Protein AF-A0A9P5VG27-F1 (afdb_monomer)

Organism: NCBI:txid64525

Mean predicted aligned error: 3.91 Å

Radius of gyration: 13.31 Å; Cα contacts (8 Å, |Δi|>4): 199; chains: 1; bounding box: 38×33×30 Å

pLDDT: mean 91.69, std 7.63, range [44.81, 97.44]

Secondary structure (DSSP, 8-state):
----EEEEEEEETT--GGG-EEEEEETTSBHHHHHHHHHHHTTTTTTTS-GGG-EEEEEEEE--TTTTTSPPPGGG-TT-EEPPTTSBHHHHS-SPPPTTEEEEEEEPPP-

Nearest PDB structures (foldseek):
  7y39-assembly2_B  TM=6.783E-01  e=1.855E-02  Homo sapiens
  8a9i-assembly1_A  TM=5.692E-01  e=9.635E-02  Mus musculus
  7bi4-assembly1_A  TM=5.502E-01  e=9.635E-02  Mus musculus
  7bi6-assembly1_A  TM=5.425E-01  e=9.635E-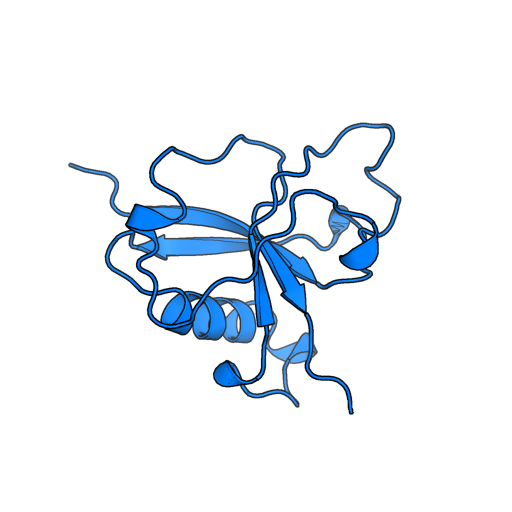02  Mus musculus
  7z74-assembly1_A  TM=5.187E-01  e=1.885E-01  Mus musculus

InterPro domains:
  IPR045379 Crinkler effector protein, N-terminal [PF20147] (7-107)

Solvent-accessible surface area (backbone atoms only — not comparable to full-atom values): 6432 Å² total; per-residue (Å²): 133,83,81,54,63,43,79,40,28,37,33,51,57,61,39,34,61,78,71,45,43,81,44,79,44,50,37,93,38,33,40,48,53,49,32,46,52,52,34,61,79,38,37,84,82,37,68,90,52,57,41,87,56,46,47,43,25,41,37,83,47,73,67,42,93,92,45,49,84,41,56,46,48,65,94,78,42,91,69,58,40,80,56,55,52,83,41,43,37,41,78,78,50,67,62,85,73,69,82,65,34,40,37,31,36,40,37,72,66,81,130

Sequence (111 aa):
MTDNHRTLFCLVDGETPSSAFPVEIELTKTIGDLKKLIKTEKTNSFHDVDANELTLWRVSVPIVAANKHKPFILTEIDSATELDPTDDISDIFEETPPKKTIHVIVQRPTP

Foldseek 3Di:
DPPQKAWAWEDEAQDAPVRIDTFIDGQQAFVLVVLVRVCVVPVVVCVPPDSVQKKKWFAWAADDPVRRGPGHHQVVGPRTDTGDRGDGSCVQPVDHHDPRTHGMYIYGHDD

Structure (mmCIF, N/CA/C/O backbone):
data_AF-A0A9P5VG27-F1
#
_entry.id   AF-A0A9P5VG27-F1
#
loop_
_atom_site.group_PDB
_atom_site.id
_atom_site.type_symbol
_atom_site.label_atom_id
_atom_site.label_alt_id
_atom_site.label_comp_id
_atom_site.label_asym_id
_atom_site.label_entity_id
_atom_site.label_seq_id
_atom_site.pdbx_PDB_ins_code
_atom_site.Cartn_x
_atom_site.Cartn_y
_atom_site.Cartn_z
_atom_site.occupancy
_atom_site.B_iso_or_equiv
_atom_site.auth_seq_id
_atom_site.auth_comp_id
_atom_site.auth_asym_id
_atom_site.auth_atom_id
_atom_site.pdbx_PDB_model_num
ATOM 1 N N . MET A 1 1 ? -23.149 10.168 11.970 1.00 44.81 1 MET A N 1
ATOM 2 C CA . MET A 1 1 ? -22.743 9.329 10.829 1.00 44.81 1 MET A CA 1
ATOM 3 C C . MET A 1 1 ? -21.243 9.199 10.938 1.00 44.81 1 MET A C 1
ATOM 5 O O . MET A 1 1 ? -20.566 10.209 10.802 1.00 44.81 1 MET A O 1
ATOM 9 N N . THR A 1 2 ? -20.745 8.045 11.368 1.00 55.94 2 THR A N 1
ATOM 10 C CA . THR A 1 2 ? -19.304 7.796 11.372 1.00 55.94 2 THR A CA 1
ATOM 11 C C . THR A 1 2 ? -18.892 7.575 9.927 1.00 55.94 2 THR A C 1
ATOM 13 O O . THR A 1 2 ? -19.476 6.747 9.230 1.00 55.94 2 THR A O 1
ATOM 16 N N . ASP A 1 3 ? -17.967 8.399 9.453 1.00 68.56 3 ASP A N 1
ATOM 17 C CA . ASP A 1 3 ? -17.306 8.170 8.179 1.00 68.56 3 ASP A CA 1
ATOM 18 C C . ASP A 1 3 ? -16.436 6.920 8.342 1.00 68.56 3 ASP A C 1
ATOM 20 O O . ASP A 1 3 ? -15.387 6.954 8.984 1.00 68.56 3 ASP A O 1
ATOM 24 N N . ASN A 1 4 ? -16.959 5.789 7.870 1.00 84.56 4 ASN A N 1
ATOM 25 C CA . ASN A 1 4 ? -16.311 4.484 7.973 1.00 84.56 4 ASN A CA 1
ATOM 26 C C . ASN A 1 4 ? -15.353 4.228 6.805 1.00 84.56 4 ASN A C 1
ATOM 28 O O . ASN A 1 4 ? -14.850 3.117 6.697 1.00 84.56 4 ASN A O 1
ATOM 32 N N . HIS A 1 5 ? -15.109 5.208 5.935 1.00 88.19 5 HIS A N 1
ATOM 33 C CA . HIS A 1 5 ? -14.211 5.062 4.797 1.00 88.19 5 HIS A CA 1
ATOM 34 C C . HIS A 1 5 ? -12.874 5.763 5.057 1.00 88.19 5 HIS A C 1
ATOM 36 O O . HIS A 1 5 ? -12.751 6.718 5.829 1.00 88.19 5 HIS A O 1
ATOM 42 N N . ARG A 1 6 ? -11.829 5.256 4.412 1.00 90.69 6 ARG A N 1
ATOM 43 C CA . ARG A 1 6 ? -10.495 5.843 4.367 1.00 90.69 6 ARG A CA 1
ATOM 44 C C . ARG A 1 6 ? -10.057 5.941 2.923 1.00 90.69 6 ARG A C 1
ATOM 46 O O . ARG A 1 6 ? -10.126 4.970 2.178 1.00 90.69 6 ARG A O 1
ATOM 53 N N . THR A 1 7 ? -9.555 7.113 2.554 1.00 93.50 7 THR A N 1
ATOM 54 C CA . THR A 1 7 ? -8.827 7.296 1.303 1.00 93.50 7 THR A CA 1
ATOM 55 C C . THR A 1 7 ? -7.343 7.106 1.573 1.00 93.50 7 THR A C 1
ATOM 57 O O . THR A 1 7 ? -6.734 7.900 2.294 1.00 93.50 7 THR A O 1
ATOM 60 N N . LEU A 1 8 ? -6.765 6.069 0.983 1.00 95.12 8 LEU A N 1
ATOM 61 C CA . LEU A 1 8 ? -5.337 5.785 1.022 1.00 95.12 8 LEU A CA 1
ATOM 62 C C . LEU A 1 8 ? -4.729 6.137 -0.330 1.00 95.12 8 LEU A C 1
ATOM 64 O O . LEU A 1 8 ? -5.266 5.766 -1.369 1.00 95.12 8 LEU A O 1
ATOM 68 N N . PHE A 1 9 ? -3.609 6.851 -0.336 1.00 96.06 9 PHE A N 1
ATOM 69 C CA . PHE A 1 9 ? -2.853 7.083 -1.560 1.00 96.06 9 PHE A CA 1
ATOM 70 C C . PHE A 1 9 ? -1.834 5.968 -1.742 1.00 96.06 9 PHE A C 1
ATOM 72 O O . PHE A 1 9 ? -0.908 5.808 -0.938 1.00 96.06 9 PHE A O 1
ATOM 79 N N . CYS A 1 10 ? -2.022 5.217 -2.819 1.00 96.56 10 CYS A N 1
ATOM 80 C CA . CYS A 1 10 ? -1.177 4.110 -3.219 1.00 96.56 10 CYS A CA 1
ATOM 81 C C . CYS A 1 10 ? -0.227 4.552 -4.335 1.00 96.56 10 CYS A C 1
ATOM 83 O O . CYS A 1 10 ? -0.571 5.389 -5.174 1.00 96.56 10 CYS A O 1
ATOM 85 N N . LEU A 1 11 ? 0.967 3.972 -4.363 1.00 96.69 11 LEU A N 1
ATOM 86 C CA . LEU A 1 11 ? 1.959 4.181 -5.413 1.00 96.69 11 LEU A CA 1
ATOM 87 C C . LEU A 1 11 ? 2.669 2.857 -5.696 1.00 96.69 11 LEU A C 1
ATOM 89 O O . LEU A 1 11 ? 2.940 2.099 -4.770 1.00 96.69 11 LEU A O 1
ATOM 93 N N . VAL A 1 12 ? 2.954 2.560 -6.961 1.00 95.69 12 VAL A N 1
ATOM 94 C CA . VAL A 1 12 ? 3.724 1.359 -7.309 1.00 95.69 12 VAL A CA 1
ATOM 95 C C . VAL A 1 12 ? 5.202 1.618 -7.033 1.00 95.69 12 VAL A C 1
ATOM 97 O O . VAL A 1 12 ? 5.702 2.705 -7.319 1.00 95.69 12 VAL A O 1
ATOM 100 N N . ASP A 1 13 ? 5.892 0.632 -6.465 1.00 95.62 13 ASP A N 1
ATOM 101 C CA . ASP A 1 13 ? 7.334 0.712 -6.226 1.00 95.62 13 ASP A CA 1
ATOM 102 C C . ASP A 1 13 ? 8.088 1.094 -7.515 1.00 95.62 13 ASP A C 1
ATOM 104 O O . ASP A 1 13 ? 7.822 0.550 -8.591 1.00 95.62 13 ASP A O 1
ATOM 108 N N . GLY A 1 14 ? 8.990 2.072 -7.426 1.00 93.62 14 GLY A N 1
ATOM 109 C CA . GLY A 1 14 ? 9.715 2.614 -8.577 1.00 93.62 14 GLY A CA 1
ATOM 110 C C . GLY A 1 14 ? 9.013 3.741 -9.335 1.00 93.62 14 GLY A C 1
ATOM 111 O O . GLY A 1 14 ? 9.647 4.384 -10.175 1.00 93.62 14 GLY A O 1
ATOM 112 N N . GLU A 1 15 ? 7.742 4.039 -9.053 1.00 95.12 15 GLU A N 1
ATOM 113 C CA . GLU A 1 15 ? 7.032 5.147 -9.696 1.00 95.12 15 GLU A CA 1
ATOM 114 C C . GLU A 1 15 ? 7.260 6.493 -8.989 1.00 95.12 15 GLU A C 1
ATOM 116 O O . GLU A 1 15 ? 7.630 6.583 -7.816 1.00 95.12 15 GLU A O 1
ATOM 121 N N . THR A 1 16 ? 7.026 7.585 -9.717 1.00 95.12 16 THR A N 1
ATOM 122 C CA . THR A 1 16 ? 7.046 8.944 -9.166 1.00 95.12 16 THR A CA 1
ATOM 123 C C . THR A 1 16 ? 5.714 9.290 -8.490 1.00 95.12 16 THR A C 1
ATOM 125 O O . THR A 1 16 ? 4.665 8.787 -8.897 1.00 95.12 16 THR A O 1
ATOM 128 N N . PRO A 1 17 ? 5.689 10.247 -7.542 1.00 93.75 17 PRO A N 1
ATOM 129 C CA . PRO A 1 17 ? 4.463 10.686 -6.869 1.00 93.75 17 PRO A CA 1
ATOM 130 C C . PRO A 1 17 ? 3.310 11.118 -7.781 1.00 93.75 17 PRO A C 1
ATOM 132 O O . PRO A 1 17 ? 2.163 11.126 -7.350 1.00 93.75 17 PRO A O 1
ATOM 135 N N . SER A 1 18 ? 3.585 11.498 -9.033 1.00 93.06 18 SER A N 1
ATOM 136 C CA . SER A 1 18 ? 2.547 11.840 -10.012 1.00 93.06 18 SER A CA 1
ATOM 137 C C . SER A 1 18 ? 1.698 10.646 -10.452 1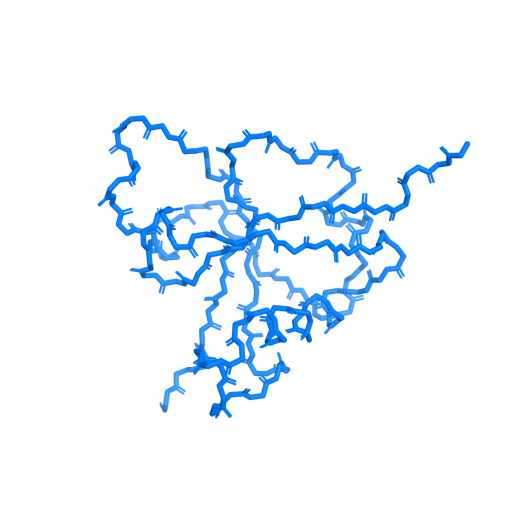.00 93.06 18 SER A C 1
ATOM 139 O O . SER A 1 18 ? 0.594 10.856 -10.942 1.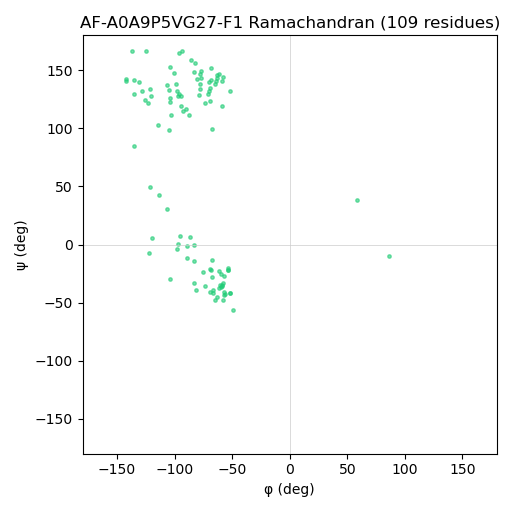00 93.06 18 SER A O 1
ATOM 141 N N . SER A 1 19 ? 2.202 9.419 -10.296 1.00 94.25 19 SER A N 1
ATOM 142 C CA . SER A 1 19 ? 1.483 8.180 -10.618 1.00 94.25 19 SER A CA 1
ATOM 143 C C . SER A 1 19 ? 0.669 7.632 -9.446 1.00 94.25 19 SER A C 1
ATOM 145 O O . SER A 1 19 ? 0.001 6.601 -9.600 1.00 94.25 19 SER A O 1
ATOM 147 N N . ALA A 1 20 ? 0.728 8.306 -8.291 1.00 95.50 20 ALA A N 1
ATOM 148 C CA . ALA A 1 20 ? -0.034 7.939 -7.112 1.00 95.50 20 ALA A CA 1
ATOM 149 C C . ALA A 1 20 ? -1.536 8.045 -7.383 1.00 95.50 20 ALA A C 1
ATOM 151 O O . ALA A 1 20 ? -2.000 8.949 -8.080 1.00 95.50 20 ALA A O 1
ATOM 152 N N . PHE A 1 21 ? -2.295 7.127 -6.802 1.00 95.44 21 PHE A N 1
ATOM 153 C CA . PHE A 1 21 ? -3.729 7.011 -7.019 1.00 95.44 21 PHE A CA 1
ATOM 154 C C . PHE A 1 21 ? -4.446 6.802 -5.683 1.00 95.44 21 PHE A C 1
ATOM 156 O O . PHE A 1 21 ? -3.908 6.129 -4.798 1.00 95.44 21 PHE A O 1
ATOM 163 N N . PRO A 1 22 ? -5.622 7.417 -5.495 1.00 95.50 22 PRO A N 1
ATOM 164 C CA . PRO A 1 22 ? -6.417 7.197 -4.302 1.00 95.50 22 PRO A CA 1
ATOM 165 C C . PRO A 1 22 ? -7.137 5.848 -4.386 1.00 95.50 22 PRO A C 1
ATOM 167 O O . PRO A 1 22 ? -7.630 5.466 -5.443 1.00 95.50 22 PRO A O 1
ATOM 170 N N . VAL A 1 23 ? -7.249 5.170 -3.252 1.00 95.44 23 VAL A N 1
ATOM 171 C CA . VAL A 1 23 ? -8.120 4.014 -3.052 1.00 95.44 23 VAL A CA 1
ATOM 172 C C . VAL A 1 23 ? -8.996 4.302 -1.845 1.00 95.44 23 VAL A C 1
ATOM 174 O O . VAL A 1 23 ? -8.492 4.628 -0.770 1.00 95.44 23 VAL A O 1
ATOM 177 N N . GLU A 1 24 ? -10.309 4.221 -2.030 1.00 94.44 24 GLU A N 1
ATOM 178 C CA . GLU A 1 24 ? -11.280 4.348 -0.948 1.00 94.44 24 GLU A CA 1
ATOM 179 C C . GLU A 1 24 ? -11.643 2.960 -0.418 1.00 94.44 24 GLU A C 1
ATOM 181 O O . GLU A 1 24 ? -11.983 2.064 -1.188 1.00 94.44 24 GLU A O 1
ATOM 186 N N . ILE A 1 25 ? -11.545 2.773 0.896 1.00 94.69 25 ILE A N 1
ATOM 187 C CA . ILE A 1 25 ? -11.799 1.492 1.552 1.00 94.69 25 ILE A CA 1
ATOM 188 C C . ILE A 1 25 ? -12.497 1.694 2.895 1.00 94.69 25 ILE A C 1
ATOM 190 O O . ILE A 1 25 ? -12.208 2.641 3.623 1.00 94.69 25 ILE A O 1
ATOM 194 N N . GLU A 1 26 ? -13.426 0.804 3.234 1.00 94.19 26 GLU A N 1
ATOM 195 C CA . GLU A 1 26 ? -14.065 0.786 4.550 1.00 94.19 26 GLU A CA 1
ATOM 196 C C . GLU A 1 26 ? -13.079 0.330 5.644 1.00 94.19 26 GLU A C 1
ATOM 198 O O . GLU A 1 26 ? -12.331 -0.627 5.466 1.00 94.19 26 GLU A O 1
ATOM 203 N N . LEU A 1 27 ? -13.126 0.969 6.814 1.00 91.69 27 LEU A N 1
ATOM 204 C CA . LEU A 1 27 ? -12.304 0.653 7.989 1.00 91.69 27 LEU A CA 1
ATOM 205 C C . LEU A 1 27 ? -12.498 -0.779 8.507 1.00 91.69 27 LEU A C 1
ATOM 207 O O . LEU A 1 27 ? -11.606 -1.316 9.145 1.00 91.69 27 LEU A O 1
ATOM 211 N N . THR A 1 28 ? -13.656 -1.384 8.239 1.00 92.38 28 T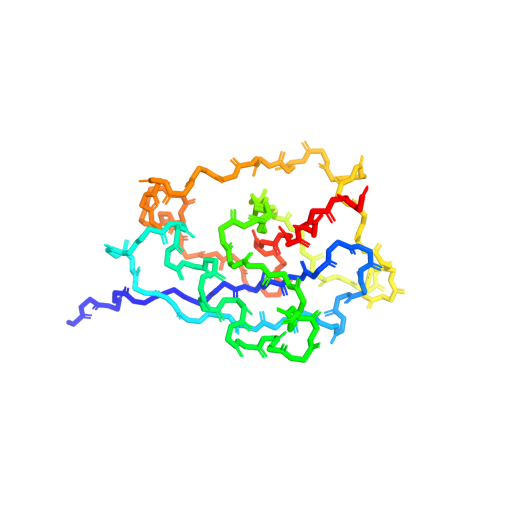HR A N 1
ATOM 212 C CA . THR A 1 28 ? -14.013 -2.758 8.632 1.00 92.38 28 THR A CA 1
ATOM 213 C C . THR A 1 28 ? -13.482 -3.824 7.670 1.00 92.38 28 THR A C 1
ATOM 215 O O . THR A 1 28 ? -13.792 -5.004 7.830 1.00 92.38 28 THR A O 1
ATOM 218 N N . LYS A 1 29 ? -12.776 -3.415 6.611 1.00 95.81 29 LYS A N 1
ATOM 219 C CA . LYS A 1 29 ? -12.196 -4.314 5.610 1.00 95.81 29 LYS A CA 1
ATOM 220 C C . LYS A 1 29 ? -10.762 -4.649 5.967 1.00 95.81 29 LYS A C 1
ATOM 222 O O . LYS A 1 29 ? -10.125 -3.969 6.764 1.00 95.81 29 LYS A O 1
ATOM 227 N N . THR A 1 30 ? -10.259 -5.667 5.288 1.00 96.75 30 THR A N 1
ATOM 228 C CA . THR A 1 30 ? -8.897 -6.165 5.468 1.00 96.75 30 THR A CA 1
ATOM 229 C C . THR A 1 30 ? -7.934 -5.579 4.438 1.0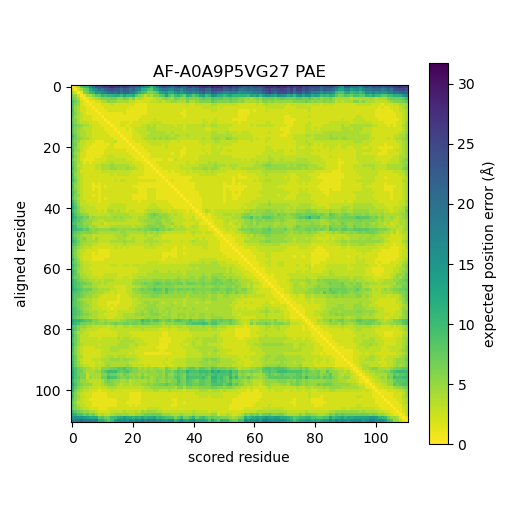0 96.75 30 THR A C 1
ATOM 231 O O . THR A 1 30 ? -8.335 -5.094 3.371 1.00 96.75 30 THR A O 1
ATOM 234 N N . ILE A 1 31 ? -6.634 -5.714 4.691 1.00 96.69 31 ILE A N 1
ATOM 235 C CA . ILE A 1 31 ? -5.587 -5.479 3.686 1.00 96.69 31 ILE A CA 1
ATOM 236 C C . ILE A 1 31 ? -5.774 -6.384 2.457 1.00 96.69 31 ILE A C 1
ATOM 238 O O . ILE A 1 31 ? -5.499 -5.969 1.329 1.00 96.69 31 ILE A O 1
ATOM 242 N N . GLY A 1 32 ? -6.288 -7.605 2.624 1.00 96.38 32 GLY A N 1
ATOM 243 C CA . GLY A 1 32 ? -6.630 -8.484 1.505 1.00 96.38 32 GLY A CA 1
ATOM 244 C C . GLY A 1 32 ? -7.680 -7.882 0.563 1.00 96.38 32 GLY A C 1
ATOM 245 O O . GLY A 1 32 ? -7.584 -8.040 -0.657 1.00 96.38 32 GLY A O 1
ATOM 246 N N . ASP A 1 33 ? -8.653 -7.144 1.096 1.00 97.12 33 ASP A N 1
ATOM 247 C CA . ASP A 1 33 ? -9.621 -6.406 0.281 1.00 97.12 33 ASP A CA 1
ATOM 248 C C . ASP A 1 33 ? -8.995 -5.162 -0.360 1.00 97.12 33 ASP A C 1
ATOM 250 O O . ASP A 1 33 ? -9.262 -4.882 -1.532 1.00 97.12 33 ASP A O 1
ATOM 254 N N . LEU A 1 34 ? -8.079 -4.482 0.340 1.00 96.88 34 LEU A N 1
ATOM 255 C CA . LEU A 1 34 ? -7.289 -3.386 -0.230 1.00 96.88 34 LEU A CA 1
ATOM 256 C C . LEU A 1 34 ? -6.497 -3.834 -1.465 1.00 96.88 34 LEU A C 1
ATOM 258 O O . LEU A 1 34 ? -6.514 -3.146 -2.487 1.00 96.88 34 LEU A O 1
ATOM 262 N N . LYS A 1 35 ? -5.869 -5.017 -1.423 1.00 96.25 35 LYS A N 1
ATOM 263 C CA . LYS A 1 35 ? -5.160 -5.595 -2.579 1.00 96.25 35 LYS A CA 1
ATOM 264 C C . LYS A 1 35 ? -6.068 -5.731 -3.809 1.00 96.25 35 LYS A C 1
ATOM 266 O O . LYS A 1 35 ? -5.660 -5.399 -4.923 1.00 96.25 35 LYS A O 1
ATOM 271 N N . LYS A 1 36 ? -7.316 -6.180 -3.622 1.00 96.38 36 LYS A N 1
ATOM 272 C CA . LYS A 1 36 ? -8.299 -6.323 -4.715 1.00 96.38 36 LYS A CA 1
ATOM 273 C C . LYS A 1 36 ? -8.705 -4.970 -5.297 1.00 96.38 36 LYS A C 1
ATOM 275 O O . LYS A 1 36 ? -8.805 -4.839 -6.518 1.00 96.38 36 LYS A O 1
ATOM 280 N N . LEU A 1 37 ? -8.920 -3.971 -4.440 1.00 96.44 37 LEU A N 1
ATOM 281 C CA . LEU A 1 37 ? -9.252 -2.613 -4.875 1.00 96.44 37 LEU A CA 1
ATOM 282 C C . LEU A 1 37 ? -8.106 -1.990 -5.677 1.00 96.44 37 LEU A C 1
ATOM 284 O O . LEU A 1 37 ? -8.338 -1.493 -6.773 1.00 96.44 37 LEU A O 1
ATOM 288 N N . ILE A 1 38 ? -6.862 -2.117 -5.209 1.00 95.62 38 ILE A N 1
ATOM 289 C CA . ILE A 1 38 ? -5.674 -1.642 -5.936 1.00 95.62 38 ILE A CA 1
ATOM 290 C C . ILE A 1 38 ? -5.572 -2.298 -7.321 1.00 95.62 38 ILE A C 1
ATOM 292 O O . ILE A 1 38 ? -5.381 -1.592 -8.315 1.00 95.62 38 ILE A O 1
ATOM 296 N N . LYS A 1 39 ? -5.732 -3.628 -7.414 1.00 93.94 39 LYS A N 1
ATOM 297 C CA . LYS A 1 39 ? -5.742 -4.326 -8.712 1.00 93.94 39 LYS A CA 1
ATOM 298 C C . LYS A 1 39 ? -6.831 -3.771 -9.631 1.00 93.94 39 LYS A C 1
ATOM 300 O O . LYS A 1 39 ? -6.573 -3.575 -10.811 1.00 93.94 39 LYS A O 1
ATOM 305 N N . THR A 1 40 ? -8.016 -3.488 -9.093 1.00 93.69 40 THR A N 1
ATOM 306 C CA . THR A 1 40 ? -9.144 -2.942 -9.862 1.00 93.69 40 THR A CA 1
ATOM 307 C C . THR A 1 40 ? -8.835 -1.538 -10.393 1.00 93.69 40 THR A C 1
ATOM 309 O O . THR A 1 40 ? -8.963 -1.298 -11.594 1.00 93.69 40 THR A O 1
ATOM 312 N N . GLU A 1 41 ? -8.329 -0.641 -9.546 1.00 93.81 41 GLU A N 1
ATOM 313 C CA . GLU A 1 41 ? -7.962 0.732 -9.930 1.00 93.81 41 GLU A CA 1
ATOM 314 C C . GLU A 1 41 ? -6.856 0.777 -10.996 1.00 93.81 41 GLU A C 1
ATOM 316 O O . GLU A 1 41 ? -6.875 1.592 -11.919 1.00 93.81 41 GLU A O 1
ATOM 321 N N . LYS A 1 42 ? -5.889 -0.141 -10.913 1.00 91.56 42 LYS A N 1
ATOM 322 C CA . LYS A 1 42 ? -4.746 -0.241 -11.831 1.00 91.56 42 LYS A CA 1
ATOM 323 C C . LYS A 1 42 ? -4.802 -1.527 -12.663 1.00 91.56 42 LYS A C 1
ATOM 325 O O . LYS A 1 42 ? -3.770 -2.153 -12.903 1.00 91.56 42 LYS A O 1
ATOM 330 N N . THR A 1 43 ? -5.988 -1.889 -13.162 1.00 89.12 43 THR A N 1
ATOM 331 C CA . THR A 1 43 ? -6.221 -3.150 -13.903 1.00 89.12 43 THR A CA 1
ATOM 332 C C . THR A 1 43 ? -5.235 -3.349 -15.054 1.00 89.12 43 THR A C 1
ATOM 334 O O . THR A 1 43 ? -4.712 -4.441 -15.222 1.00 89.12 43 THR A O 1
ATOM 337 N N . ASN A 1 44 ? -4.918 -2.300 -15.821 1.00 89.06 44 ASN A N 1
ATOM 338 C CA . ASN A 1 44 ? -3.962 -2.407 -16.930 1.00 89.06 44 ASN A CA 1
ATOM 339 C C . ASN A 1 44 ? -2.534 -2.692 -16.447 1.00 89.06 44 ASN A C 1
ATOM 341 O O . ASN A 1 44 ? -1.806 -3.462 -17.070 1.00 89.06 44 ASN A O 1
ATOM 345 N N . SER A 1 45 ? -2.128 -2.068 -15.340 1.00 86.50 45 SER A N 1
ATOM 346 C CA . SER A 1 45 ? -0.809 -2.292 -14.758 1.00 86.50 45 SER A CA 1
ATOM 347 C C . SER A 1 45 ? -0.721 -3.692 -14.164 1.00 86.50 45 SER A C 1
ATOM 349 O O . SER A 1 45 ? 0.289 -4.342 -14.366 1.00 86.50 45 SER A O 1
ATOM 351 N N . PHE A 1 46 ? -1.764 -4.180 -13.493 1.00 89.69 46 PHE A N 1
ATOM 352 C CA . PHE A 1 46 ? -1.773 -5.465 -12.784 1.00 89.69 46 PHE A CA 1
ATOM 353 C C . PHE A 1 46 ? -2.595 -6.551 -13.499 1.00 89.69 46 PHE A C 1
ATOM 355 O O . PHE A 1 46 ? -3.196 -7.405 -12.849 1.00 8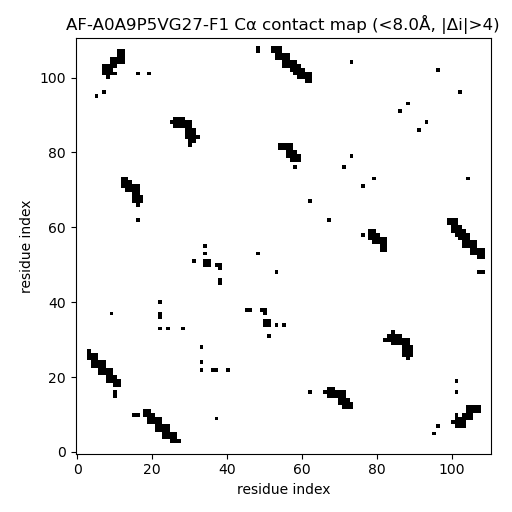9.69 46 PHE A O 1
ATOM 362 N N . HIS A 1 47 ? -2.669 -6.513 -14.832 1.00 89.25 47 HIS A N 1
ATOM 363 C CA . HIS A 1 47 ? -3.482 -7.459 -15.610 1.00 89.25 47 HIS A CA 1
ATOM 364 C C . HIS A 1 47 ? -2.934 -8.893 -15.550 1.00 89.25 47 HIS A C 1
ATOM 366 O O . HIS A 1 47 ? -3.689 -9.853 -15.674 1.00 89.25 47 HIS A O 1
ATOM 372 N N . ASP A 1 48 ? -1.624 -9.011 -15.363 1.00 91.62 48 ASP A N 1
ATOM 373 C CA . ASP A 1 48 ? -0.821 -10.230 -15.342 1.00 91.62 48 ASP A CA 1
ATOM 374 C C . ASP A 1 48 ? -0.534 -10.755 -13.927 1.00 91.62 48 ASP A C 1
ATOM 376 O O . ASP A 1 48 ? 0.070 -11.810 -13.789 1.00 91.62 48 ASP A O 1
ATOM 380 N N . VAL A 1 49 ? -0.954 -10.027 -12.888 1.00 91.19 49 VAL A N 1
ATOM 381 C CA . VAL A 1 49 ? -0.643 -10.327 -11.484 1.00 91.19 49 VAL A CA 1
ATOM 382 C C . VAL A 1 49 ? -1.931 -10.529 -10.704 1.00 91.19 49 VAL A C 1
ATOM 384 O O . VAL A 1 49 ? -2.869 -9.728 -10.811 1.00 91.19 49 VAL A O 1
ATOM 387 N N . ASP A 1 50 ? -2.004 -11.575 -9.887 1.00 92.25 50 ASP A N 1
ATOM 388 C CA . ASP A 1 50 ? -3.151 -11.755 -9.005 1.00 92.25 50 ASP A CA 1
ATOM 389 C C . ASP A 1 50 ? -3.087 -10.849 -7.775 1.00 92.25 50 ASP A C 1
ATOM 391 O O . ASP A 1 50 ? -2.027 -10.502 -7.265 1.00 92.25 50 ASP A O 1
ATOM 395 N N . ALA A 1 51 ? -4.254 -10.409 -7.290 1.00 92.56 51 ALA A N 1
ATOM 396 C CA . ALA A 1 51 ? -4.308 -9.427 -6.205 1.00 92.56 51 ALA A CA 1
ATOM 397 C C . ALA A 1 51 ? -3.599 -9.935 -4.938 1.00 92.56 51 ALA A C 1
ATOM 399 O O . ALA A 1 51 ? -2.964 -9.157 -4.238 1.00 92.56 51 ALA A O 1
ATOM 400 N N . ASN A 1 52 ? -3.676 -11.235 -4.652 1.00 91.81 52 ASN A N 1
ATOM 401 C CA . ASN A 1 52 ? -2.997 -11.865 -3.520 1.00 91.81 52 ASN A CA 1
ATOM 402 C C . ASN A 1 52 ? -1.469 -11.919 -3.670 1.00 91.81 52 ASN A C 1
ATOM 404 O O . ASN A 1 52 ? -0.793 -12.033 -2.652 1.00 91.81 52 ASN A O 1
ATOM 408 N N . GLU A 1 53 ? -0.941 -11.816 -4.890 1.00 93.81 53 GLU A N 1
ATOM 409 C CA . GLU A 1 53 ? 0.501 -11.808 -5.169 1.00 93.81 53 GLU A CA 1
ATOM 410 C C . GLU A 1 53 ? 1.130 -10.420 -4.990 1.00 93.81 53 GLU A C 1
ATOM 412 O O . GLU A 1 53 ? 2.350 -10.299 -4.916 1.00 93.81 53 GLU A O 1
ATOM 417 N N . LEU A 1 54 ? 0.316 -9.363 -4.904 1.00 95.00 54 LEU A N 1
ATOM 418 C CA . LEU A 1 54 ? 0.801 -8.025 -4.576 1.00 95.00 54 LEU A CA 1
ATOM 419 C C . LEU A 1 54 ? 1.240 -7.977 -3.113 1.00 95.00 54 LEU A C 1
ATOM 421 O O . LEU A 1 54 ? 0.467 -8.341 -2.223 1.00 95.00 54 LEU A O 1
ATOM 425 N N . THR A 1 55 ? 2.424 -7.435 -2.845 1.00 95.94 55 THR A N 1
ATOM 426 C CA . THR A 1 55 ? 2.861 -7.111 -1.481 1.00 95.94 55 THR A CA 1
ATOM 427 C C . THR A 1 55 ? 2.597 -5.635 -1.219 1.00 95.94 55 THR A C 1
ATOM 429 O O . THR A 1 55 ? 2.961 -4.772 -2.022 1.00 95.94 55 THR A O 1
ATOM 432 N N . LEU A 1 56 ? 1.914 -5.334 -0.114 1.00 97.38 56 LEU A N 1
ATOM 433 C CA . LEU A 1 56 ? 1.590 -3.964 0.274 1.00 97.38 56 LEU A CA 1
ATOM 434 C C . LEU A 1 56 ? 2.468 -3.546 1.442 1.00 97.38 56 LEU A C 1
ATOM 436 O O . LEU A 1 56 ? 2.645 -4.299 2.395 1.00 97.38 56 LEU A O 1
ATOM 440 N N . TRP A 1 57 ? 2.965 -2.320 1.371 1.00 97.44 57 TRP A N 1
ATOM 441 C CA . TRP A 1 57 ? 3.833 -1.741 2.381 1.00 97.44 57 TRP A CA 1
ATOM 442 C C . TRP A 1 57 ? 3.215 -0.452 2.891 1.00 97.44 57 TRP A C 1
ATOM 444 O O . TRP A 1 57 ? 2.978 0.474 2.112 1.00 97.44 57 TRP A O 1
ATOM 454 N N . ARG A 1 58 ? 2.969 -0.364 4.196 1.00 96.06 58 ARG A N 1
ATOM 455 C CA . ARG A 1 58 ? 2.599 0.889 4.848 1.00 96.06 58 ARG A CA 1
ATOM 456 C C . ARG A 1 58 ? 3.808 1.798 4.884 1.00 96.06 58 ARG A C 1
ATOM 458 O O . ARG A 1 58 ? 4.868 1.417 5.373 1.00 96.06 58 ARG A O 1
ATOM 465 N N . VAL A 1 59 ? 3.609 3.025 4.428 1.00 94.94 59 VAL A N 1
ATOM 466 C CA . VAL A 1 59 ? 4.609 4.086 4.473 1.00 94.94 59 VAL A CA 1
ATOM 467 C C . VAL A 1 59 ? 3.959 5.397 4.907 1.00 94.94 59 VAL A C 1
ATOM 469 O O . VAL A 1 59 ? 2.737 5.547 4.914 1.00 94.94 59 VAL A O 1
ATOM 472 N N . SER A 1 60 ? 4.784 6.376 5.260 1.00 93.31 60 SER A N 1
ATOM 473 C CA . SER A 1 60 ? 4.338 7.753 5.470 1.00 93.31 60 SER A CA 1
ATOM 474 C C . SER A 1 60 ? 5.329 8.687 4.794 1.00 93.31 60 SER A C 1
ATOM 476 O O . SER A 1 60 ? 6.285 9.153 5.415 1.00 93.31 60 SER A O 1
ATOM 478 N N . VAL A 1 61 ? 5.139 8.909 3.488 1.00 92.81 61 VAL A N 1
ATOM 479 C CA . VAL A 1 61 ? 6.040 9.749 2.683 1.00 92.81 61 VAL A CA 1
ATOM 480 C C . VAL A 1 61 ? 5.314 11.005 2.198 1.00 92.81 61 VAL A C 1
ATOM 482 O O . VAL A 1 61 ? 4.521 10.934 1.254 1.00 92.81 61 VAL A O 1
ATOM 485 N N . PRO A 1 62 ? 5.559 12.173 2.820 1.00 93.69 62 PRO A N 1
ATOM 486 C CA . PRO A 1 62 ? 4.988 13.439 2.379 1.00 93.69 62 PRO A CA 1
ATOM 487 C C . PRO A 1 62 ? 5.496 13.842 0.993 1.00 93.69 62 PRO A C 1
ATOM 489 O O . PRO A 1 62 ? 6.693 13.771 0.700 1.00 93.69 62 PRO A O 1
ATOM 492 N N . ILE A 1 63 ? 4.597 14.344 0.151 1.00 92.88 63 ILE A N 1
ATOM 493 C CA . ILE A 1 63 ? 4.931 14.897 -1.159 1.00 92.88 63 ILE A CA 1
ATOM 494 C C . ILE A 1 63 ? 5.274 16.376 -1.010 1.00 92.88 63 ILE A C 1
ATOM 496 O O . ILE A 1 63 ? 4.423 17.227 -0.740 1.00 92.88 63 ILE A O 1
ATOM 500 N N . VAL A 1 64 ? 6.549 16.682 -1.226 1.00 93.31 64 VAL A N 1
ATOM 501 C CA . VAL A 1 64 ? 7.134 18.019 -1.135 1.00 93.31 64 VAL A CA 1
ATOM 502 C C . VAL A 1 64 ? 7.850 18.381 -2.437 1.00 93.31 64 VAL A C 1
ATOM 504 O O . VAL A 1 64 ? 8.134 17.539 -3.290 1.00 93.31 64 VAL A O 1
ATOM 507 N N . ALA A 1 65 ? 8.193 19.659 -2.611 1.00 92.19 65 ALA A N 1
ATOM 508 C CA . ALA A 1 65 ? 8.859 20.127 -3.829 1.00 92.19 65 ALA A CA 1
ATOM 509 C C . ALA A 1 65 ? 10.184 19.394 -4.132 1.00 92.19 65 ALA A C 1
ATOM 511 O O . ALA A 1 65 ? 10.559 19.285 -5.298 1.00 92.19 65 ALA A O 1
ATOM 512 N N . ALA A 1 66 ? 10.864 18.871 -3.106 1.00 91.38 66 ALA A N 1
ATOM 513 C CA . ALA A 1 66 ? 12.136 18.163 -3.238 1.00 91.38 66 ALA A CA 1
ATOM 514 C C . ALA A 1 66 ? 12.015 16.729 -3.793 1.00 91.38 66 ALA A C 1
ATOM 516 O O . ALA A 1 66 ? 12.989 16.216 -4.349 1.00 91.38 66 ALA A O 1
ATOM 517 N N . ASN A 1 67 ? 10.852 16.079 -3.649 1.00 90.44 67 ASN A N 1
ATOM 518 C CA . ASN A 1 67 ? 10.658 14.671 -4.016 1.00 90.44 67 ASN A CA 1
ATOM 519 C C . ASN A 1 67 ? 9.534 14.435 -5.042 1.00 90.44 67 ASN A C 1
ATOM 521 O O . ASN A 1 67 ? 9.453 13.347 -5.597 1.00 90.44 67 ASN A O 1
ATOM 525 N N . LYS A 1 68 ? 8.742 15.458 -5.395 1.00 90.75 68 LYS A N 1
ATOM 526 C CA . LYS A 1 68 ? 7.621 15.370 -6.360 1.00 90.75 68 LYS A CA 1
ATOM 527 C C . LYS A 1 68 ? 7.947 14.785 -7.746 1.00 90.75 68 LYS A C 1
ATOM 529 O O . LYS A 1 68 ? 7.031 14.404 -8.465 1.00 90.75 68 LYS A O 1
ATOM 534 N N . HIS A 1 69 ? 9.218 14.768 -8.150 1.00 91.81 69 HIS A N 1
ATOM 535 C CA . HIS A 1 69 ? 9.675 14.249 -9.448 1.00 91.81 69 HIS A CA 1
ATOM 536 C C . HIS A 1 69 ? 10.655 13.078 -9.312 1.00 91.81 69 HIS A C 1
ATOM 538 O O . HIS A 1 69 ? 11.223 12.647 -10.310 1.00 91.81 69 HIS A O 1
ATOM 544 N N . LYS A 1 70 ? 10.888 12.591 -8.090 1.00 93.38 70 LYS A N 1
ATOM 545 C CA . LYS A 1 70 ? 11.783 11.462 -7.837 1.00 93.38 70 LYS A CA 1
ATOM 546 C C . LYS A 1 70 ? 10.949 10.192 -7.679 1.00 93.38 70 LYS A C 1
ATOM 548 O O . LYS A 1 70 ? 9.901 10.277 -7.041 1.00 93.38 70 LYS A O 1
ATOM 553 N N . PRO A 1 71 ? 11.369 9.058 -8.256 1.00 93.94 71 PRO A N 1
ATOM 554 C CA . PRO A 1 71 ? 10.713 7.788 -7.990 1.00 93.94 71 PRO A CA 1
ATOM 555 C C . PRO A 1 71 ? 10.872 7.427 -6.514 1.00 93.94 71 PRO A C 1
ATOM 557 O O . PRO A 1 71 ? 11.888 7.763 -5.902 1.00 93.94 71 PRO A O 1
ATOM 560 N N . PHE A 1 72 ? 9.863 6.783 -5.939 1.00 93.31 72 PHE A N 1
ATOM 561 C CA . PHE A 1 72 ? 9.962 6.220 -4.597 1.00 93.31 72 PHE A CA 1
ATOM 562 C C . PHE A 1 72 ? 10.354 4.758 -4.716 1.00 93.31 72 PHE A C 1
ATOM 564 O O . PHE A 1 72 ? 9.639 3.975 -5.335 1.00 93.31 72 PHE A O 1
ATOM 571 N N . ILE A 1 73 ? 11.505 4.424 -4.140 1.00 93.69 73 ILE A N 1
ATOM 572 C CA . ILE A 1 73 ? 12.031 3.066 -4.101 1.00 93.69 73 ILE A CA 1
ATOM 573 C C . ILE A 1 73 ? 11.800 2.531 -2.697 1.00 93.69 73 ILE A C 1
ATOM 575 O O . ILE A 1 73 ? 12.264 3.129 -1.728 1.00 93.69 73 ILE A O 1
ATOM 579 N N . LEU A 1 74 ? 11.097 1.409 -2.582 1.00 92.50 74 LEU A N 1
ATOM 580 C CA . LEU A 1 74 ? 10.752 0.789 -1.306 1.00 92.50 74 LEU A CA 1
ATOM 581 C C . LEU A 1 74 ? 11.978 0.591 -0.401 1.00 92.50 74 LEU A C 1
ATOM 583 O O . LEU A 1 74 ? 11.917 0.887 0.788 1.00 92.50 74 LEU A O 1
ATOM 587 N N . THR A 1 75 ? 13.108 0.160 -0.968 1.00 91.06 75 THR A N 1
ATOM 588 C CA . THR A 1 75 ? 14.356 -0.082 -0.222 1.00 91.06 75 THR A CA 1
ATOM 589 C C . THR A 1 75 ? 15.010 1.185 0.332 1.00 91.06 75 THR A C 1
ATOM 591 O O . THR A 1 75 ? 15.925 1.085 1.140 1.00 91.06 75 THR A O 1
ATOM 594 N N . GLU A 1 76 ? 14.587 2.369 -0.117 1.00 92.06 76 GLU A N 1
ATOM 595 C CA . GLU A 1 76 ? 15.070 3.668 0.369 1.00 92.06 76 GLU A CA 1
ATOM 596 C C . GLU A 1 76 ? 14.140 4.277 1.435 1.00 92.06 76 GLU A C 1
ATOM 598 O O . GLU A 1 76 ? 14.388 5.384 1.916 1.00 92.06 76 GLU A O 1
ATOM 603 N N . ILE A 1 77 ? 13.048 3.590 1.794 1.00 91.56 77 ILE A N 1
ATOM 604 C CA . ILE A 1 77 ? 12.063 4.065 2.767 1.00 91.56 77 ILE A CA 1
ATOM 605 C C . ILE A 1 77 ? 12.249 3.307 4.083 1.00 91.56 77 ILE A C 1
ATOM 607 O O . ILE A 1 77 ? 11.715 2.218 4.271 1.00 91.56 77 ILE A O 1
ATOM 611 N N . ASP A 1 78 ? 12.941 3.933 5.035 1.00 88.06 78 ASP A N 1
ATOM 612 C CA . ASP A 1 78 ? 13.239 3.334 6.348 1.00 88.06 78 ASP A CA 1
ATOM 613 C C . ASP A 1 78 ? 11.987 2.990 7.179 1.00 88.06 78 ASP A C 1
ATOM 615 O O . ASP A 1 78 ? 12.041 2.159 8.082 1.00 88.06 78 ASP A O 1
ATOM 619 N N . SER A 1 79 ? 10.854 3.646 6.907 1.00 87.44 79 SER A N 1
ATOM 620 C CA . SER A 1 79 ? 9.591 3.462 7.636 1.00 87.44 79 SER A CA 1
ATOM 621 C C . SER A 1 79 ? 8.629 2.468 6.981 1.00 87.44 79 SER A C 1
ATOM 623 O O . SER A 1 79 ? 7.485 2.352 7.426 1.00 87.44 79 SER A O 1
ATOM 625 N N . ALA A 1 80 ? 9.058 1.771 5.926 1.00 94.25 80 ALA A N 1
ATOM 626 C CA . ALA A 1 80 ? 8.218 0.803 5.239 1.00 94.25 80 ALA A CA 1
ATOM 627 C C . ALA A 1 80 ? 7.967 -0.431 6.115 1.00 94.25 80 ALA A C 1
ATOM 629 O O . ALA A 1 80 ? 8.897 -1.098 6.558 1.00 94.25 80 ALA A O 1
ATOM 630 N N . THR A 1 81 ? 6.693 -0.736 6.356 1.00 95.56 81 THR A N 1
ATOM 631 C CA . THR A 1 81 ? 6.261 -1.934 7.091 1.00 95.56 81 THR A CA 1
ATOM 632 C C . THR A 1 81 ? 5.362 -2.770 6.194 1.00 95.56 81 THR A C 1
ATOM 634 O O . THR A 1 81 ? 4.410 -2.236 5.625 1.00 95.56 81 THR A O 1
ATOM 637 N N . GLU A 1 82 ? 5.663 -4.056 6.040 1.00 96.44 82 GLU A N 1
ATOM 638 C CA . GLU A 1 82 ? 4.822 -4.978 5.272 1.00 96.44 82 GLU A CA 1
ATOM 639 C C . GLU A 1 82 ? 3.451 -5.137 5.942 1.00 96.44 82 GLU A C 1
ATOM 641 O O . GLU A 1 82 ? 3.356 -5.159 7.168 1.00 96.44 82 GLU A O 1
ATOM 646 N N . LEU A 1 83 ? 2.393 -5.204 5.135 1.00 96.19 83 LEU A N 1
ATOM 647 C CA . LEU A 1 83 ? 1.016 -5.348 5.600 1.00 96.19 83 LEU A CA 1
ATOM 648 C C . LEU A 1 83 ? 0.518 -6.776 5.396 1.00 96.19 83 LEU A C 1
ATOM 650 O O . LEU A 1 83 ? 0.534 -7.281 4.266 1.00 96.19 83 LEU A O 1
ATOM 654 N N . ASP A 1 84 ? 0.016 -7.399 6.464 1.00 95.56 84 ASP A N 1
ATOM 655 C CA . ASP A 1 84 ? -0.539 -8.744 6.382 1.00 95.56 84 ASP A CA 1
ATOM 656 C C . ASP A 1 84 ? -1.948 -8.682 5.769 1.00 95.56 84 ASP A C 1
ATOM 658 O O . ASP A 1 84 ? -2.757 -7.849 6.176 1.00 95.56 84 ASP A O 1
ATOM 662 N N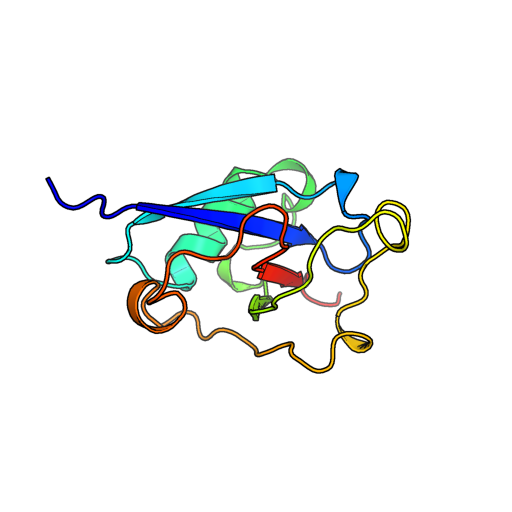 . PRO A 1 85 ? -2.298 -9.545 4.794 1.00 95.12 85 PRO A N 1
ATOM 663 C CA . PRO A 1 85 ? -3.642 -9.596 4.214 1.00 95.12 85 PRO A CA 1
ATOM 664 C C . PRO A 1 85 ? -4.783 -9.765 5.224 1.00 95.12 85 PRO A C 1
ATOM 666 O O . PRO A 1 85 ? -5.926 -9.472 4.871 1.00 95.12 85 PRO A O 1
ATOM 669 N N . THR A 1 86 ? -4.492 -10.286 6.416 1.00 95.31 86 THR A N 1
ATOM 670 C CA . THR A 1 86 ? -5.457 -10.521 7.492 1.00 95.31 86 THR A CA 1
ATOM 671 C C . THR A 1 86 ? -5.631 -9.335 8.436 1.00 95.31 86 THR A C 1
ATOM 673 O O . THR A 1 86 ? -6.598 -9.338 9.192 1.00 95.31 86 THR A O 1
ATOM 676 N N . ASP A 1 87 ? -4.764 -8.321 8.359 1.00 95.00 87 ASP A N 1
ATOM 677 C CA . ASP A 1 87 ? -4.888 -7.114 9.173 1.00 95.00 87 ASP A CA 1
ATOM 678 C C . ASP A 1 87 ? -6.119 -6.297 8.758 1.00 95.00 87 ASP A C 1
ATOM 680 O O . ASP A 1 87 ? -6.424 -6.142 7.565 1.00 95.00 87 ASP A O 1
ATOM 684 N N . ASP A 1 88 ? -6.798 -5.722 9.749 1.00 94.69 88 ASP A N 1
ATOM 685 C CA . ASP A 1 88 ? -7.904 -4.797 9.533 1.00 94.69 88 ASP A CA 1
ATOM 686 C C . ASP A 1 88 ? -7.386 -3.389 9.202 1.00 94.69 88 ASP A C 1
ATOM 688 O O . ASP A 1 88 ? -6.415 -2.884 9.772 1.00 94.69 88 ASP A O 1
ATOM 692 N N . ILE A 1 89 ? -8.070 -2.699 8.287 1.00 94.88 89 ILE A N 1
ATOM 693 C CA . ILE A 1 89 ? -7.720 -1.327 7.892 1.00 94.88 89 ILE A CA 1
ATOM 694 C C . ILE A 1 89 ? -7.795 -0.378 9.091 1.00 94.88 89 ILE A C 1
ATOM 696 O O . ILE A 1 89 ? -6.984 0.545 9.178 1.00 94.88 89 ILE A O 1
ATOM 700 N N . SER A 1 90 ? -8.743 -0.597 10.008 1.00 92.56 90 SER A N 1
ATOM 701 C CA . SER A 1 90 ? -8.870 0.184 11.241 1.00 92.56 90 SER A CA 1
ATOM 702 C C . SER A 1 90 ? -7.635 0.128 12.119 1.00 92.56 90 SER A C 1
ATOM 704 O O . SER A 1 90 ? -7.306 1.145 12.716 1.00 92.56 90 SER A O 1
ATOM 706 N N . ASP A 1 91 ? -6.953 -1.010 12.165 1.00 91.50 91 ASP A N 1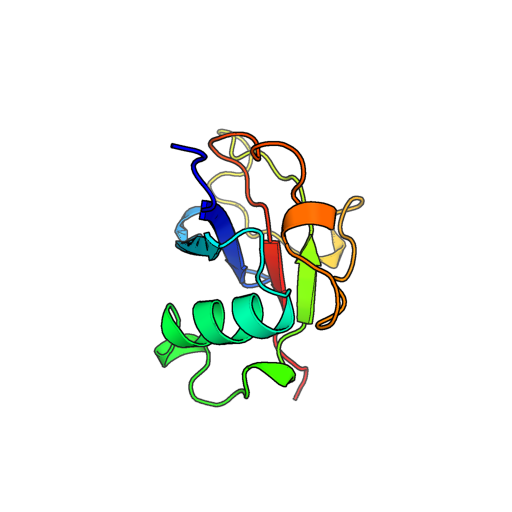
ATOM 707 C CA . ASP A 1 91 ? -5.832 -1.242 13.077 1.00 91.50 91 ASP A CA 1
ATOM 708 C C . ASP A 1 91 ? -4.541 -0.661 12.490 1.00 91.50 91 ASP A C 1
ATOM 710 O O . ASP A 1 91 ? -3.677 -0.126 13.183 1.00 91.50 91 ASP A O 1
ATOM 714 N N . ILE A 1 92 ? -4.425 -0.692 11.162 1.00 91.81 92 ILE A N 1
ATOM 715 C CA . ILE A 1 92 ? -3.271 -0.147 10.448 1.00 91.81 92 ILE A CA 1
ATOM 716 C C . ILE A 1 92 ? -3.383 1.374 10.265 1.00 91.81 92 ILE A C 1
ATOM 718 O O . ILE A 1 92 ? -2.386 2.097 10.380 1.00 91.81 92 ILE A O 1
ATOM 722 N N . PHE A 1 93 ? -4.585 1.876 9.976 1.00 90.25 93 PHE A N 1
ATOM 723 C CA . PHE A 1 93 ? -4.872 3.280 9.671 1.00 90.25 93 PHE A CA 1
ATOM 724 C C . PHE A 1 93 ? -5.893 3.879 10.655 1.00 90.25 93 PHE A C 1
ATOM 726 O O . PHE A 1 93 ? -6.868 4.521 10.242 1.00 90.25 93 PHE A O 1
ATOM 733 N N . GLU A 1 94 ? -5.642 3.675 11.956 1.00 84.12 94 GLU A N 1
ATOM 734 C CA . GLU A 1 94 ? -6.464 4.175 13.073 1.00 84.12 94 GLU A CA 1
ATOM 735 C C . GLU A 1 94 ? -6.776 5.672 12.910 1.00 84.12 94 GLU A C 1
ATOM 737 O O . GLU A 1 94 ? -7.934 6.104 12.823 1.00 84.12 94 GLU A O 1
ATOM 742 N N . GLU A 1 95 ? -5.719 6.474 12.784 1.00 84.19 95 GLU A N 1
ATOM 743 C CA . GLU A 1 95 ? -5.817 7.906 12.540 1.00 84.19 95 GLU A CA 1
ATOM 744 C C . GLU A 1 95 ? -6.004 8.216 11.056 1.00 84.19 95 GLU A C 1
ATOM 746 O O . GLU A 1 95 ? -5.480 7.536 10.171 1.00 84.19 95 GLU A O 1
ATOM 751 N N . THR A 1 96 ? -6.723 9.304 10.775 1.00 81.62 96 THR A N 1
ATOM 752 C CA . THR A 1 96 ? -6.856 9.805 9.408 1.00 81.62 96 THR A CA 1
ATOM 753 C C . THR A 1 96 ? -5.470 10.125 8.849 1.00 81.62 96 THR A C 1
ATOM 755 O O . THR A 1 96 ? -4.792 11.013 9.380 1.00 81.62 96 THR A O 1
ATOM 758 N N . PRO A 1 97 ? -5.048 9.461 7.762 1.00 82.62 97 PRO A N 1
ATOM 759 C CA . PRO A 1 97 ? -3.709 9.646 7.246 1.00 82.62 97 PRO A CA 1
ATOM 760 C C . PRO A 1 97 ? -3.464 11.099 6.802 1.00 82.62 97 PRO A C 1
ATOM 762 O O . PRO A 1 97 ? -4.381 11.760 6.296 1.00 82.62 97 PRO A O 1
ATOM 765 N N . PRO A 1 98 ? -2.232 11.624 6.942 1.00 86.75 98 PRO A N 1
ATOM 766 C CA . PRO A 1 98 ? -1.929 12.991 6.544 1.00 86.75 98 PRO A CA 1
ATOM 767 C C . PRO A 1 98 ? -2.226 13.229 5.060 1.00 86.75 98 PRO A C 1
ATOM 769 O O . PRO A 1 98 ? -1.999 12.365 4.210 1.00 86.75 98 PRO A O 1
ATOM 772 N N . LYS A 1 99 ? -2.705 14.434 4.736 1.00 87.56 99 LYS A N 1
ATOM 773 C CA . LYS A 1 99 ? -2.923 14.853 3.345 1.00 87.56 99 LYS A CA 1
ATOM 774 C C . LYS A 1 99 ? -1.587 15.018 2.621 1.00 87.56 99 LYS A C 1
ATOM 776 O O . LYS A 1 99 ? -0.608 15.435 3.230 1.00 87.56 99 LYS A O 1
ATOM 781 N N . LYS A 1 100 ? -1.598 14.826 1.295 1.00 90.31 100 LYS A N 1
ATOM 782 C CA . LYS A 1 100 ? -0.412 14.945 0.421 1.00 90.31 100 LYS A CA 1
ATOM 783 C C . LYS A 1 100 ? 0.719 13.993 0.833 1.00 90.31 100 LYS A C 1
ATOM 785 O O . LYS A 1 100 ? 1.886 14.362 0.758 1.00 90.31 100 LYS A O 1
ATOM 790 N N . THR A 1 101 ? 0.364 12.786 1.247 1.00 93.56 101 THR A N 1
ATOM 791 C CA . THR A 1 101 ? 1.294 11.753 1.705 1.00 93.56 101 THR A CA 1
ATOM 792 C C . THR A 1 101 ? 0.963 10.458 0.982 1.00 93.56 101 THR A C 1
ATOM 794 O O . THR A 1 101 ? -0.212 10.173 0.775 1.00 93.56 101 THR A O 1
ATOM 797 N N . ILE A 1 102 ? 1.982 9.704 0.576 1.00 95.75 102 ILE A N 1
ATOM 798 C CA . ILE A 1 102 ? 1.809 8.318 0.133 1.00 95.75 102 ILE A CA 1
ATOM 799 C C . ILE A 1 102 ? 1.687 7.4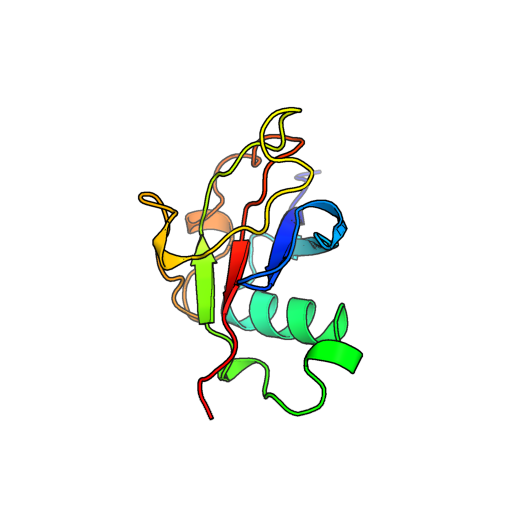50 1.375 1.00 95.75 102 ILE A C 1
ATOM 801 O O . ILE A 1 102 ? 2.520 7.554 2.279 1.00 95.75 102 ILE A O 1
ATOM 805 N N . HIS A 1 103 ? 0.640 6.632 1.407 1.00 95.69 103 HIS A N 1
ATOM 806 C CA . HIS A 1 103 ? 0.293 5.781 2.544 1.00 95.69 103 HIS A CA 1
ATOM 807 C C . HIS A 1 103 ? 0.654 4.321 2.296 1.00 95.69 103 HIS A C 1
ATOM 809 O O . HIS A 1 103 ? 0.960 3.598 3.241 1.00 95.69 103 HIS A O 1
ATOM 815 N N . VAL A 1 104 ? 0.627 3.897 1.029 1.00 96.94 104 VAL A N 1
ATOM 816 C CA . VAL A 1 104 ? 0.894 2.512 0.633 1.00 96.94 104 VAL A CA 1
ATOM 817 C C . VAL A 1 104 ? 1.816 2.468 -0.582 1.00 96.94 104 VAL A C 1
ATOM 819 O O . VAL A 1 104 ? 1.534 3.102 -1.600 1.00 96.94 104 VAL A O 1
ATOM 822 N N . ILE A 1 105 ? 2.887 1.680 -0.493 1.00 97.12 105 ILE A N 1
ATOM 823 C CA . ILE A 1 105 ? 3.680 1.251 -1.649 1.00 97.12 105 ILE A CA 1
ATOM 824 C C . ILE A 1 105 ? 3.230 -0.149 -2.061 1.00 97.12 105 ILE A C 1
ATOM 826 O O . ILE A 1 105 ? 3.086 -1.043 -1.228 1.00 97.12 105 ILE A O 1
ATOM 830 N N . VAL A 1 106 ? 2.987 -0.325 -3.356 1.00 96.81 106 VAL A N 1
ATOM 831 C CA . VAL A 1 106 ? 2.562 -1.585 -3.966 1.00 96.81 106 VAL A CA 1
ATOM 832 C C . VAL A 1 106 ? 3.766 -2.199 -4.655 1.00 96.81 106 VAL A C 1
ATOM 834 O O . VAL A 1 106 ? 4.248 -1.676 -5.661 1.00 96.81 106 VAL A O 1
ATOM 837 N N . GLN A 1 107 ? 4.242 -3.314 -4.121 1.00 95.44 107 GLN A N 1
ATOM 838 C CA . GLN A 1 107 ? 5.318 -4.086 -4.715 1.00 95.44 107 GLN A CA 1
ATOM 839 C C . GLN A 1 107 ? 4.723 -5.224 -5.546 1.00 95.44 107 GLN A C 1
ATOM 841 O O . GLN A 1 107 ? 3.853 -5.969 -5.089 1.00 95.44 107 GLN A O 1
ATOM 846 N N . ARG A 1 108 ? 5.184 -5.341 -6.793 1.00 93.06 108 ARG A N 1
ATOM 847 C CA . ARG A 1 108 ? 4.834 -6.466 -7.666 1.00 93.06 108 ARG A CA 1
ATOM 848 C C . ARG A 1 108 ? 5.629 -7.711 -7.264 1.00 93.06 108 ARG A C 1
ATOM 850 O O . ARG A 1 108 ? 6.775 -7.554 -6.839 1.00 93.06 108 ARG A O 1
ATOM 857 N N . PRO A 1 109 ? 5.082 -8.921 -7.461 1.00 90.44 109 PRO A N 1
ATOM 858 C CA . PRO A 1 109 ? 5.875 -10.134 -7.333 1.00 90.44 109 PRO A CA 1
ATOM 859 C C . PRO A 1 109 ? 7.047 -10.087 -8.320 1.00 90.44 109 PRO A C 1
ATOM 861 O O . PRO A 1 109 ? 6.915 -9.606 -9.451 1.00 90.44 109 PRO A O 1
ATOM 864 N N . THR A 1 110 ? 8.211 -10.556 -7.881 1.00 77.19 110 THR A N 1
ATOM 865 C CA . THR A 1 110 ? 9.359 -10.753 -8.769 1.00 77.19 110 THR A CA 1
ATOM 866 C C . THR A 1 110 ? 9.073 -11.913 -9.732 1.00 77.19 110 THR A C 1
ATOM 868 O O . THR A 1 110 ? 8.581 -12.938 -9.255 1.00 77.19 110 THR A O 1
ATOM 871 N N . PRO A 1 111 ? 9.369 -11.771 -11.040 1.00 62.72 111 PRO A N 1
ATOM 872 C CA . PRO A 1 111 ? 9.276 -12.861 -12.015 1.00 62.72 111 PRO A CA 1
ATOM 873 C C . PRO A 1 111 ? 10.125 -14.086 -11.662 1.00 62.72 111 PRO A C 1
ATOM 875 O O . PRO A 1 111 ? 11.189 -13.901 -11.023 1.00 62.72 111 PRO A O 1
#